Protein AF-A0ABD2NSX5-F1 (afdb_monomer)

pLDDT: mean 87.96, std 13.31, range [39.66, 98.0]

Organism: NCBI:txid559131

Radius of gyration: 25.23 Å; Cα contacts (8 Å, |Δi|>4): 47; chains: 1; bounding box: 44×48×64 Å

Solvent-accessible surface area (backbone atoms only — not comparable to full-atom values): 6847 Å² total; per-residue (Å²): 135,54,70,69,61,54,50,50,53,50,51,52,53,52,50,51,51,49,48,68,77,55,63,85,76,89,72,82,82,54,76,86,72,65,66,66,61,83,46,66,48,71,68,60,49,50,49,52,54,52,52,51,50,34,52,51,51,22,67,74,68,67,42,71,65,42,46,50,51,34,54,55,51,51,52,51,49,55,51,52,55,52,49,31,49,48,52,43,51,52,50,54,29,73,71,37,98,50,37,70,60,46,48,50,49,55,53,32,58,76,70,70,52,76,82,81,129

Structure (mmCIF, N/CA/C/O backbone):
data_AF-A0ABD2NSX5-F1
#
_entry.id   AF-A0ABD2NSX5-F1
#
loop_
_atom_site.group_PDB
_atom_site.id
_atom_site.type_symbol
_atom_site.label_atom_id
_atom_site.label_alt_id
_atom_site.label_comp_id
_atom_site.label_asym_id
_atom_site.label_entity_id
_atom_site.label_seq_id
_atom_site.pdbx_PDB_ins_code
_atom_site.Cartn_x
_atom_site.Cartn_y
_atom_site.Cartn_z
_atom_site.occupancy
_atom_site.B_iso_or_equiv
_atom_site.auth_seq_id
_atom_site.auth_comp_id
_atom_site.auth_asym_id
_atom_site.auth_atom_id
_atom_site.pdbx_PDB_model_num
ATOM 1 N N . MET A 1 1 ? -21.901 -37.202 -38.303 1.00 59.97 1 MET A N 1
ATOM 2 C CA . MET A 1 1 ? -21.374 -36.293 -37.274 1.00 59.97 1 MET A CA 1
ATOM 3 C C . MET A 1 1 ? -20.212 -35.518 -37.869 1.00 59.97 1 MET A C 1
ATOM 5 O O . MET A 1 1 ? -19.208 -36.148 -38.202 1.00 59.97 1 MET A O 1
ATOM 9 N N . ASN A 1 2 ? -20.399 -34.222 -38.102 1.00 88.62 2 ASN A N 1
ATOM 10 C CA . ASN A 1 2 ? -19.414 -33.331 -38.723 1.00 88.62 2 ASN A CA 1
ATOM 11 C C . ASN A 1 2 ? -18.274 -32.981 -37.734 1.00 88.62 2 ASN A C 1
ATOM 13 O O . ASN A 1 2 ? -18.396 -33.224 -36.533 1.00 88.62 2 ASN A O 1
ATOM 17 N N . ILE A 1 3 ? -17.151 -32.454 -38.229 1.00 90.31 3 ILE A N 1
ATOM 18 C CA . ILE A 1 3 ? -15.987 -32.043 -37.429 1.00 90.31 3 ILE A CA 1
ATOM 19 C C . ILE A 1 3 ? -16.391 -31.004 -36.380 1.00 90.31 3 ILE A C 1
ATOM 21 O O . ILE A 1 3 ? -16.019 -31.153 -35.217 1.00 90.31 3 ILE A O 1
ATOM 25 N N . GLU A 1 4 ? -17.215 -30.027 -36.756 1.00 92.56 4 GLU A N 1
ATOM 26 C CA . GLU A 1 4 ? -17.736 -29.005 -35.845 1.00 92.56 4 GLU A CA 1
ATOM 27 C C . GLU A 1 4 ? -18.520 -29.636 -34.687 1.00 92.56 4 GLU A C 1
ATOM 29 O O . GLU A 1 4 ? -18.272 -29.325 -33.528 1.00 92.56 4 GLU A O 1
ATOM 34 N N . GLU A 1 5 ? -19.384 -30.614 -34.968 1.00 92.00 5 GLU A N 1
ATOM 35 C CA . GLU A 1 5 ? -20.167 -31.304 -33.932 1.00 92.00 5 GLU A CA 1
ATOM 36 C C . GLU A 1 5 ? -19.275 -32.098 -32.966 1.00 92.00 5 GLU A C 1
ATOM 38 O O . GLU A 1 5 ? -19.565 -32.192 -31.775 1.00 92.00 5 GLU A O 1
ATOM 43 N N . ARG A 1 6 ? -18.169 -32.670 -33.456 1.00 89.19 6 ARG A N 1
ATOM 44 C CA . ARG A 1 6 ? -17.198 -33.380 -32.607 1.00 89.19 6 ARG A CA 1
ATOM 45 C C . ARG A 1 6 ? -16.396 -32.422 -31.734 1.00 89.19 6 ARG A C 1
ATOM 47 O O . ARG A 1 6 ? -16.089 -32.763 -30.593 1.00 89.19 6 ARG A O 1
ATOM 54 N N . PHE A 1 7 ? -16.053 -31.253 -32.269 1.00 94.56 7 PHE A N 1
ATOM 55 C CA . PHE A 1 7 ? -15.353 -30.214 -31.525 1.00 94.56 7 PHE A CA 1
ATOM 56 C C . PHE A 1 7 ? -16.230 -29.648 -30.404 1.00 94.56 7 PHE A C 1
ATOM 58 O O . PHE A 1 7 ? -15.773 -29.566 -29.267 1.00 94.56 7 PHE A O 1
ATOM 65 N N . GLU A 1 8 ? -17.503 -29.370 -30.688 1.00 95.12 8 GLU A N 1
ATOM 66 C CA . GLU A 1 8 ? -18.476 -28.925 -29.682 1.00 95.12 8 GLU A CA 1
ATOM 67 C C . GLU A 1 8 ? -18.616 -29.941 -28.543 1.00 95.12 8 GLU A C 1
ATOM 69 O O . GLU A 1 8 ? -18.478 -29.597 -27.370 1.00 95.12 8 GLU A O 1
ATOM 74 N N . VAL A 1 9 ? -18.778 -31.228 -28.873 1.00 95.06 9 VAL A N 1
ATOM 75 C CA . VAL A 1 9 ? -18.848 -32.291 -27.857 1.00 95.06 9 VAL A CA 1
ATOM 76 C C . VAL A 1 9 ? -17.575 -32.342 -27.007 1.00 95.06 9 VAL A C 1
ATOM 78 O O . VAL A 1 9 ? -17.658 -32.503 -25.789 1.00 95.06 9 VAL A O 1
ATOM 81 N N . PHE A 1 10 ? -16.399 -32.178 -27.617 1.00 95.38 10 PHE A N 1
ATOM 82 C CA . PHE A 1 10 ? -15.133 -32.139 -26.886 1.00 95.38 10 PHE A CA 1
ATOM 83 C C . PHE A 1 10 ? -15.057 -30.950 -25.916 1.00 95.38 10 PHE A C 1
ATOM 85 O O . PHE A 1 10 ? -14.716 -31.145 -24.745 1.00 95.38 10 PHE A O 1
ATOM 92 N N . ILE A 1 11 ? -15.409 -29.744 -26.371 1.00 96.50 11 ILE A N 1
ATOM 93 C CA . ILE A 1 11 ? -15.406 -28.539 -25.531 1.00 96.50 11 ILE A CA 1
ATOM 94 C C . ILE A 1 11 ? -16.402 -28.676 -24.380 1.00 96.50 11 ILE A C 1
ATOM 96 O O . ILE A 1 11 ? -16.033 -28.406 -23.237 1.00 96.50 11 ILE A O 1
ATOM 100 N N . CYS A 1 12 ? -17.607 -29.194 -24.634 1.00 96.00 12 CYS A N 1
ATOM 101 C CA . CYS A 1 12 ? -18.590 -29.442 -23.581 1.00 96.00 12 CYS A CA 1
ATOM 102 C C . CYS A 1 12 ? -18.065 -30.402 -22.504 1.00 96.00 12 CYS A C 1
ATOM 104 O O . CYS A 1 12 ? -18.246 -30.151 -21.313 1.00 96.00 12 CYS A O 1
ATOM 106 N N . VAL A 1 13 ? -17.400 -31.497 -22.890 1.00 96.19 13 VAL A N 1
ATOM 107 C CA . VAL A 1 13 ? -16.829 -32.449 -21.920 1.00 96.19 13 VAL A CA 1
ATOM 108 C C . VAL A 1 13 ? -15.722 -31.793 -21.095 1.00 96.19 13 VAL A C 1
ATOM 110 O O . VAL A 1 13 ? -15.652 -31.998 -19.880 1.00 96.19 13 VAL A O 1
ATOM 113 N N . LEU A 1 14 ? -14.872 -30.991 -21.736 1.00 95.69 14 LEU A N 1
ATOM 114 C CA . LEU A 1 14 ? -13.786 -30.281 -21.067 1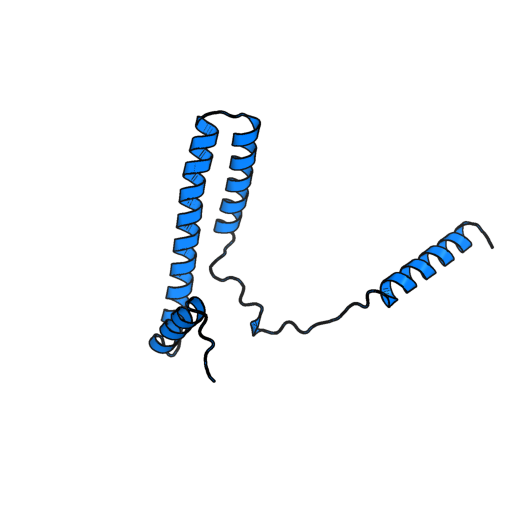.00 95.69 14 LEU A CA 1
ATOM 115 C C . LEU A 1 14 ? -14.321 -29.249 -20.068 1.00 95.69 14 LEU A C 1
ATOM 117 O O . LEU A 1 14 ? -13.868 -29.215 -18.923 1.00 95.69 14 LEU A O 1
ATOM 121 N N . GLU A 1 15 ? -15.310 -28.451 -20.468 1.00 94.38 15 GLU A N 1
ATOM 122 C CA . GLU A 1 15 ? -15.966 -27.466 -19.605 1.00 94.38 15 GLU A CA 1
ATOM 123 C C . GLU A 1 15 ? -16.642 -28.138 -18.405 1.00 94.38 15 GLU A C 1
ATOM 125 O O . GLU A 1 15 ? -16.441 -27.725 -17.261 1.00 94.38 15 GLU A O 1
ATOM 130 N N . GLN A 1 16 ? -17.372 -29.231 -18.634 1.00 93.88 16 GLN A N 1
ATOM 131 C CA . GLN A 1 16 ? -18.005 -29.992 -17.556 1.00 93.88 16 GLN A CA 1
ATOM 132 C C . GLN A 1 16 ? -16.979 -30.571 -16.579 1.00 93.88 16 GLN A C 1
ATOM 134 O O . GLN A 1 16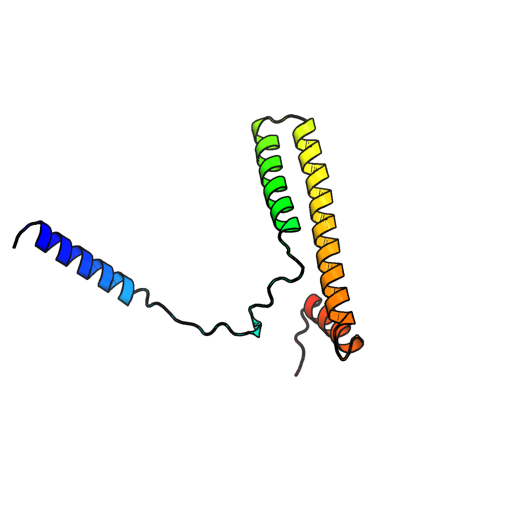 ? -17.191 -30.521 -15.365 1.00 93.88 16 GLN A O 1
ATOM 139 N N . ALA A 1 17 ? -15.863 -31.106 -17.082 1.00 94.56 17 ALA A N 1
ATOM 140 C CA . ALA A 1 17 ? -14.780 -31.590 -16.233 1.00 94.56 17 ALA A CA 1
ATOM 141 C C . ALA A 1 17 ? -14.188 -30.449 -15.393 1.00 94.56 17 ALA A C 1
ATOM 143 O O . ALA A 1 17 ? -13.981 -30.618 -14.191 1.00 94.56 17 ALA A O 1
ATOM 144 N N . LEU A 1 18 ? -13.991 -29.273 -15.993 1.00 93.56 18 LEU A N 1
ATOM 145 C CA . LEU A 1 18 ? -13.470 -28.092 -15.313 1.00 93.56 18 LEU A CA 1
ATOM 146 C C . LEU A 1 18 ? -14.419 -27.601 -14.210 1.00 93.56 18 LEU A C 1
ATOM 148 O O . LEU A 1 18 ? -13.994 -27.474 -13.063 1.00 93.56 18 LEU A O 1
ATOM 152 N N . LEU A 1 19 ? -15.707 -27.417 -14.508 1.00 91.44 19 LEU A N 1
ATOM 153 C CA . LEU A 1 19 ? -16.705 -26.980 -13.522 1.00 91.44 19 LEU A CA 1
ATOM 154 C C . LEU A 1 19 ? -16.891 -28.000 -12.389 1.00 91.44 19 LEU A C 1
ATOM 156 O O . LEU A 1 19 ? -17.089 -27.624 -11.233 1.00 91.44 19 LEU A O 1
ATOM 160 N N . LYS A 1 20 ? -16.790 -29.300 -12.696 1.00 91.12 20 LYS A N 1
ATOM 161 C CA . LYS A 1 20 ? -16.899 -30.373 -11.698 1.00 91.12 20 LYS A CA 1
ATOM 162 C C . LYS A 1 20 ? -15.674 -30.450 -10.789 1.00 91.12 20 LYS A C 1
ATOM 164 O O . LYS A 1 20 ? -15.820 -30.688 -9.590 1.00 91.12 20 LYS A O 1
ATOM 169 N N . SER A 1 21 ? -14.477 -30.282 -11.344 1.00 92.69 21 SER A N 1
ATOM 170 C CA . SER A 1 21 ? -13.225 -30.303 -10.580 1.00 92.69 21 SER A CA 1
ATOM 171 C C . SER A 1 21 ? -12.999 -29.012 -9.788 1.00 92.69 21 SER A C 1
ATOM 173 O O . SER A 1 21 ? -12.397 -29.060 -8.714 1.00 92.69 21 SER A O 1
ATOM 175 N N . PHE A 1 22 ? -13.514 -27.880 -10.274 1.00 89.06 22 PHE A N 1
ATOM 176 C CA . PHE A 1 22 ? -13.365 -26.556 -9.669 1.00 89.06 22 PHE A CA 1
ATOM 177 C C . PHE A 1 22 ? -14.733 -25.889 -9.447 1.00 89.06 22 PHE A C 1
ATOM 179 O O . PHE A 1 22 ? -15.029 -24.874 -10.075 1.00 89.06 22 PHE A O 1
ATOM 186 N N . PRO A 1 23 ? -15.583 -26.427 -8.551 1.00 86.56 23 PRO A N 1
ATOM 187 C CA . PRO A 1 23 ? -16.902 -25.859 -8.311 1.00 86.56 23 PRO A CA 1
ATOM 188 C C . PRO A 1 23 ? -16.772 -24.444 -7.748 1.00 86.56 23 PRO A C 1
ATOM 190 O O . PRO A 1 23 ? -16.107 -24.227 -6.726 1.00 86.56 23 PRO A O 1
ATOM 193 N N . GLU A 1 24 ? -17.437 -23.485 -8.389 1.00 82.31 24 GLU A N 1
ATOM 194 C CA . GLU A 1 24 ? -17.515 -22.122 -7.880 1.00 82.31 24 GLU A CA 1
ATOM 195 C C . GLU A 1 24 ? -18.200 -22.120 -6.512 1.00 82.31 24 GLU A C 1
ATOM 197 O O . GLU A 1 24 ? -19.310 -22.623 -6.325 1.00 82.31 24 GLU A O 1
ATOM 202 N N . LYS A 1 25 ? -17.512 -21.564 -5.513 1.00 82.56 25 LYS A N 1
ATOM 203 C CA . LYS A 1 25 ? -18.050 -21.422 -4.162 1.00 82.56 25 LYS A CA 1
ATOM 204 C C . LYS A 1 25 ? -18.460 -19.979 -3.949 1.00 82.56 25 LYS A C 1
ATOM 206 O O . LYS A 1 25 ? -17.611 -19.114 -3.745 1.00 82.56 25 LYS A O 1
ATOM 211 N N . ASN A 1 26 ? -19.765 -19.747 -3.908 1.00 80.12 26 ASN A N 1
ATOM 212 C CA . ASN A 1 26 ? -20.300 -18.486 -3.421 1.00 80.12 26 ASN A CA 1
ATOM 213 C C . ASN A 1 26 ? -20.041 -18.382 -1.915 1.00 80.12 26 ASN A C 1
ATOM 215 O O . ASN A 1 26 ? -20.407 -19.270 -1.142 1.00 80.12 26 ASN A O 1
ATOM 219 N N . TYR A 1 27 ? -19.399 -17.299 -1.490 1.00 73.94 27 TYR A N 1
ATOM 220 C CA . TYR A 1 27 ? -19.226 -16.981 -0.080 1.00 73.94 27 TYR A CA 1
ATOM 221 C C . TYR A 1 27 ? -19.907 -15.654 0.224 1.00 73.94 27 TYR A C 1
ATOM 223 O O . TYR A 1 27 ? -19.815 -14.696 -0.537 1.00 73.94 27 TYR A O 1
ATOM 231 N N . LEU A 1 28 ? -20.573 -15.584 1.375 1.00 74.25 28 LEU A N 1
ATOM 232 C CA . LEU A 1 28 ? -21.043 -14.310 1.895 1.00 74.25 28 LEU A CA 1
ATOM 233 C C . LEU A 1 28 ? -19.824 -13.489 2.318 1.00 74.25 28 LEU A C 1
ATOM 235 O O . LEU A 1 28 ? -19.031 -13.925 3.166 1.00 74.25 28 LEU A O 1
ATOM 239 N N . GLU A 1 29 ? -19.674 -12.294 1.752 1.00 61.75 29 GLU A N 1
ATOM 240 C CA . GLU A 1 29 ? -18.743 -11.310 2.288 1.00 61.75 29 GLU A CA 1
ATOM 241 C C . GLU A 1 29 ? -19.177 -10.964 3.714 1.00 61.75 29 GLU A C 1
ATOM 243 O O . GLU A 1 29 ? -20.160 -10.266 3.957 1.00 61.75 29 GLU A O 1
ATOM 248 N N . ARG A 1 30 ? -18.447 -11.488 4.703 1.00 59.34 30 ARG A N 1
ATOM 249 C CA . ARG A 1 30 ? -18.631 -11.061 6.089 1.00 59.34 30 ARG A CA 1
ATOM 250 C C . ARG A 1 30 ? -18.267 -9.579 6.154 1.00 59.34 30 ARG A C 1
ATOM 252 O O . ARG A 1 30 ? -17.120 -9.235 5.870 1.00 59.34 30 ARG A O 1
ATOM 259 N N . SER A 1 31 ? -19.186 -8.727 6.611 1.00 55.41 31 SER A N 1
ATOM 260 C CA . SER A 1 31 ? -18.946 -7.282 6.803 1.00 55.41 31 SER A CA 1
ATOM 261 C C . SER A 1 31 ? -17.718 -6.975 7.677 1.00 55.41 31 SER A C 1
ATOM 263 O O . SER A 1 31 ? -17.139 -5.894 7.602 1.00 55.41 31 SER A O 1
ATOM 265 N N . SER A 1 32 ? -17.258 -7.949 8.471 1.00 53.94 32 SER A N 1
ATOM 266 C CA . SER A 1 32 ? -16.036 -7.852 9.271 1.00 53.94 32 SER A CA 1
ATOM 267 C C . SER A 1 32 ? -14.730 -7.924 8.469 1.00 53.94 32 SER A C 1
ATOM 269 O O . SER A 1 32 ? -13.687 -7.539 9.000 1.00 53.94 32 SER A O 1
ATOM 271 N N . LYS A 1 33 ? -14.753 -8.404 7.216 1.00 49.59 33 LYS A N 1
ATOM 272 C CA . LYS A 1 33 ? -13.559 -8.542 6.362 1.00 49.59 33 LYS A CA 1
ATOM 273 C C . LYS A 1 33 ? -13.326 -7.353 5.435 1.00 49.59 33 LYS A C 1
ATOM 275 O O . LYS A 1 33 ? -12.175 -7.081 5.111 1.00 49.59 33 LYS A O 1
ATOM 280 N N . SER A 1 34 ? -14.361 -6.601 5.071 1.00 47.19 34 SER A N 1
ATOM 281 C CA . SER A 1 34 ? -14.226 -5.429 4.203 1.00 47.19 34 SE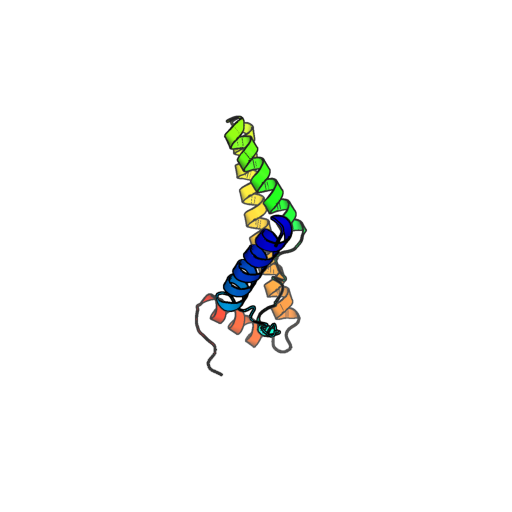R A CA 1
ATOM 282 C C . SER A 1 34 ? -14.160 -4.134 5.011 1.00 47.19 34 SER A C 1
ATOM 284 O O . SER A 1 34 ? -14.819 -3.143 4.686 1.00 47.19 34 SER A O 1
ATOM 286 N N . LYS A 1 35 ? -13.311 -4.072 6.044 1.00 56.78 35 LYS A N 1
ATOM 287 C CA . LYS A 1 35 ? -12.740 -2.760 6.353 1.00 56.78 35 LYS A CA 1
ATOM 288 C C . LYS A 1 35 ? -11.856 -2.438 5.156 1.00 56.78 35 LYS A C 1
ATOM 290 O O . LYS A 1 35 ? -10.691 -2.833 5.143 1.00 56.78 35 LYS A O 1
ATOM 295 N N . LYS A 1 36 ? -12.423 -1.771 4.134 1.00 56.12 36 LYS A N 1
ATOM 296 C CA . LYS A 1 36 ? -11.650 -0.978 3.167 1.00 56.12 36 LYS A CA 1
ATOM 297 C C . LYS A 1 36 ? -10.502 -0.388 3.973 1.00 56.12 36 LYS A C 1
ATOM 299 O O . LYS A 1 36 ? -10.767 0.161 5.043 1.00 56.12 36 LYS A O 1
ATOM 304 N N . ASN A 1 37 ? -9.256 -0.618 3.561 1.00 62.28 37 ASN A N 1
ATOM 305 C CA . ASN A 1 37 ? -8.102 -0.064 4.263 1.00 62.28 37 ASN A CA 1
ATOM 306 C C . ASN A 1 37 ? -8.276 1.459 4.267 1.00 62.28 37 ASN A C 1
ATOM 308 O O . ASN A 1 37 ? -7.878 2.117 3.320 1.00 62.28 37 ASN A O 1
ATOM 3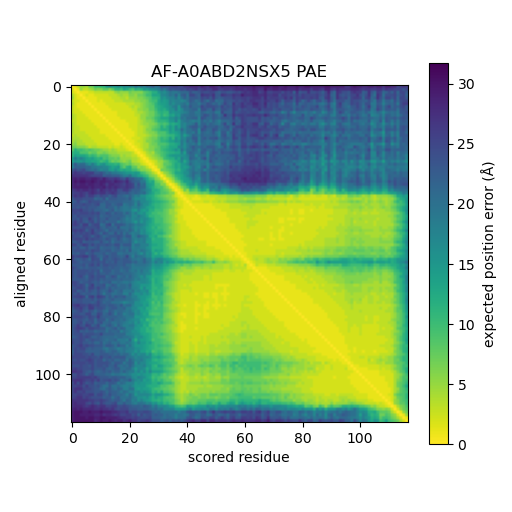12 N N . LEU A 1 38 ? -8.917 1.999 5.310 1.00 72.56 38 LEU A N 1
ATOM 313 C CA . LEU A 1 38 ? -9.374 3.393 5.381 1.00 72.56 38 LEU A CA 1
ATOM 314 C C . LEU A 1 38 ? -8.204 4.367 5.264 1.00 72.56 38 LEU A C 1
ATOM 316 O O . LEU A 1 38 ? -8.385 5.515 4.891 1.00 72.56 38 LEU A O 1
ATOM 320 N N . TRP A 1 39 ? -7.005 3.889 5.590 1.00 88.88 39 TRP A N 1
ATOM 321 C CA . TRP A 1 39 ? -5.767 4.640 5.521 1.00 88.88 39 TRP A CA 1
ATOM 322 C C . TRP A 1 39 ? -5.084 4.584 4.147 1.00 88.88 39 TRP A C 1
ATOM 324 O O . TRP A 1 39 ? -4.117 5.307 3.956 1.00 88.88 39 TRP A O 1
ATOM 334 N N . PHE A 1 40 ? -5.503 3.711 3.222 1.00 91.56 40 PHE A N 1
ATOM 335 C CA . PHE A 1 40 ? -4.890 3.579 1.897 1.00 91.56 40 PHE A CA 1
ATOM 336 C C . PHE A 1 40 ? -5.825 4.155 0.833 1.00 91.56 40 PHE A C 1
ATOM 338 O O . PHE A 1 40 ? -6.758 3.490 0.385 1.00 91.56 40 PHE A O 1
ATOM 345 N N . ASP A 1 41 ? -5.570 5.404 0.463 1.00 90.88 41 ASP A N 1
ATOM 346 C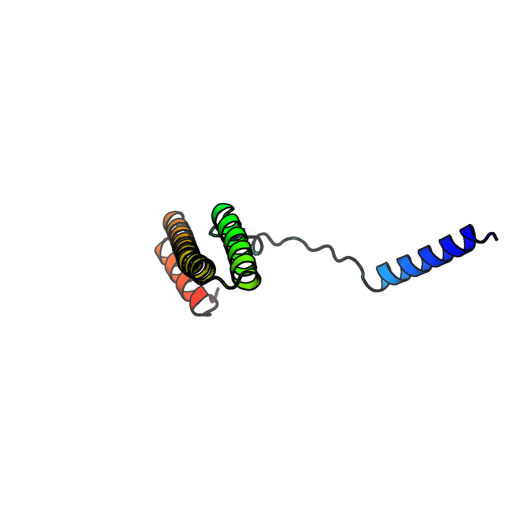 CA . ASP A 1 41 ? -6.358 6.161 -0.505 1.00 90.88 41 ASP A CA 1
ATOM 347 C C . ASP A 1 41 ? -5.736 6.151 -1.915 1.00 90.88 41 ASP A C 1
ATOM 349 O O . ASP A 1 41 ? -4.675 5.566 -2.165 1.00 90.88 41 ASP A O 1
ATOM 353 N N . GLU A 1 42 ? -6.421 6.807 -2.854 1.00 92.50 42 GLU A N 1
ATOM 354 C CA . GLU A 1 42 ? -5.967 6.927 -4.240 1.00 92.50 42 GLU A CA 1
ATOM 355 C C . GLU A 1 42 ? -4.653 7.717 -4.350 1.00 92.50 42 GLU A C 1
ATOM 357 O O . GLU A 1 42 ? -3.815 7.405 -5.191 1.00 92.50 42 GLU A O 1
ATOM 362 N N . SER A 1 43 ? -4.395 8.675 -3.453 1.00 93.44 43 SER A N 1
ATOM 363 C CA . SER A 1 43 ? -3.143 9.441 -3.468 1.00 93.44 43 SER A CA 1
ATOM 364 C C . SER A 1 43 ? -1.932 8.545 -3.179 1.00 93.44 43 SER A C 1
ATOM 366 O O . SER A 1 43 ? -0.937 8.570 -3.907 1.00 93.44 43 SER A O 1
ATOM 368 N N . LEU A 1 44 ? -2.041 7.662 -2.182 1.00 95.81 44 LEU A N 1
ATOM 369 C CA . LEU A 1 44 ? -1.008 6.680 -1.855 1.00 95.81 44 LEU A CA 1
ATOM 370 C C . LEU A 1 44 ? -0.850 5.625 -2.948 1.00 95.81 44 LEU A C 1
ATOM 372 O O . LEU A 1 44 ? 0.260 5.129 -3.169 1.00 95.81 44 LEU A O 1
ATOM 376 N N . ARG A 1 45 ? -1.937 5.284 -3.645 1.00 95.69 45 ARG A N 1
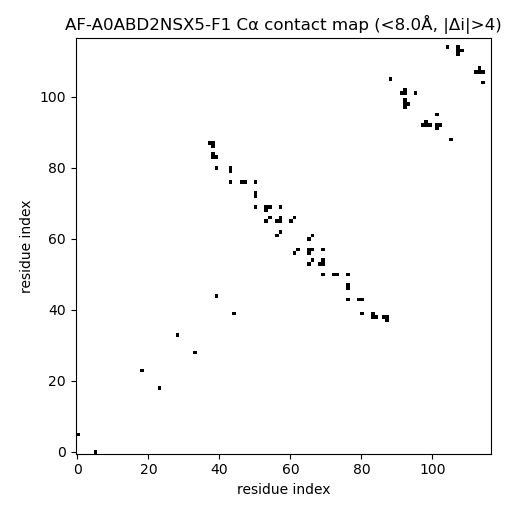ATOM 377 C CA . ARG A 1 45 ? -1.874 4.417 -4.822 1.00 95.69 45 ARG A CA 1
ATOM 378 C C . ARG A 1 45 ? -1.057 5.061 -5.941 1.00 95.69 45 ARG A C 1
ATOM 380 O O . ARG A 1 45 ? -0.140 4.407 -6.435 1.00 95.69 45 ARG A O 1
ATOM 387 N N . LEU A 1 46 ? -1.330 6.320 -6.276 1.00 96.94 46 LEU A N 1
ATOM 388 C CA . LEU A 1 46 ? -0.580 7.063 -7.292 1.00 96.94 46 LEU A CA 1
ATOM 389 C C . LEU A 1 46 ? 0.901 7.179 -6.915 1.00 96.94 46 LEU A C 1
ATOM 391 O O . LEU A 1 46 ? 1.772 6.931 -7.745 1.00 96.94 46 LEU A O 1
ATOM 395 N N . MET A 1 47 ? 1.211 7.446 -5.641 1.00 97.25 47 MET A N 1
ATOM 396 C CA . MET A 1 47 ? 2.601 7.425 -5.171 1.00 97.25 47 MET A CA 1
ATOM 397 C C . MET A 1 47 ? 3.250 6.046 -5.356 1.00 97.25 47 MET A C 1
ATOM 399 O O . MET A 1 47 ? 4.408 5.956 -5.753 1.00 97.25 47 MET A O 1
ATOM 403 N N . ARG A 1 48 ? 2.534 4.947 -5.101 1.00 97.19 48 ARG A N 1
ATOM 404 C CA . ARG A 1 48 ? 3.071 3.596 -5.327 1.00 97.19 48 ARG A CA 1
ATOM 405 C C . ARG A 1 48 ? 3.376 3.347 -6.807 1.00 97.19 48 ARG A C 1
ATOM 407 O O . ARG A 1 48 ? 4.403 2.746 -7.117 1.00 97.19 48 ARG A O 1
ATOM 414 N N . GLU A 1 49 ? 2.495 3.785 -7.698 1.00 97.69 49 GLU A N 1
ATOM 415 C CA . GLU A 1 49 ? 2.669 3.653 -9.149 1.00 97.69 49 GLU A CA 1
ATOM 416 C C . GLU A 1 49 ? 3.856 4.495 -9.641 1.00 97.69 49 GLU A C 1
ATOM 418 O O . GLU A 1 49 ? 4.740 3.965 -10.315 1.00 97.69 49 GLU A O 1
ATOM 423 N N . GLN A 1 50 ? 3.972 5.742 -9.178 1.00 96.94 50 GLN A N 1
ATOM 424 C CA . GLN A 1 50 ? 5.119 6.607 -9.464 1.00 96.94 50 GLN A CA 1
ATOM 425 C C . GLN A 1 50 ? 6.438 6.011 -8.956 1.00 96.94 50 GLN A C 1
ATOM 427 O O . GLN A 1 50 ? 7.459 6.058 -9.641 1.00 96.94 50 GLN A O 1
ATOM 432 N N . LEU A 1 51 ? 6.436 5.412 -7.762 1.00 97.19 51 LEU A N 1
ATOM 433 C CA . LEU A 1 51 ? 7.624 4.764 -7.211 1.00 97.19 51 LEU A CA 1
ATOM 434 C C . LEU A 1 51 ? 8.066 3.568 -8.067 1.00 97.19 51 LEU A C 1
ATOM 436 O O . LEU A 1 51 ? 9.266 3.356 -8.252 1.00 97.19 51 LEU A O 1
ATOM 440 N N . LYS A 1 52 ? 7.105 2.799 -8.595 1.00 96.94 52 LYS A N 1
ATOM 441 C CA . LYS A 1 52 ? 7.380 1.687 -9.510 1.00 96.94 52 LYS A CA 1
ATOM 442 C C . LYS A 1 52 ? 8.026 2.198 -10.798 1.00 96.94 52 LYS A C 1
ATOM 444 O O . LYS A 1 52 ? 9.079 1.690 -11.171 1.00 96.94 52 LYS A O 1
ATOM 449 N N . PHE A 1 53 ? 7.464 3.249 -11.390 1.00 96.94 53 PHE A N 1
ATOM 450 C CA . PHE A 1 53 ? 8.028 3.901 -12.571 1.00 96.94 53 PHE A CA 1
ATOM 451 C C . PHE A 1 53 ? 9.469 4.384 -12.333 1.00 96.94 53 PHE A C 1
ATOM 453 O O . PHE A 1 53 ? 10.372 4.031 -13.085 1.00 96.94 53 PHE A O 1
ATOM 460 N N . LEU A 1 54 ? 9.731 5.102 -11.235 1.00 95.75 54 LEU A N 1
ATOM 461 C CA . LEU A 1 54 ? 11.088 5.561 -10.90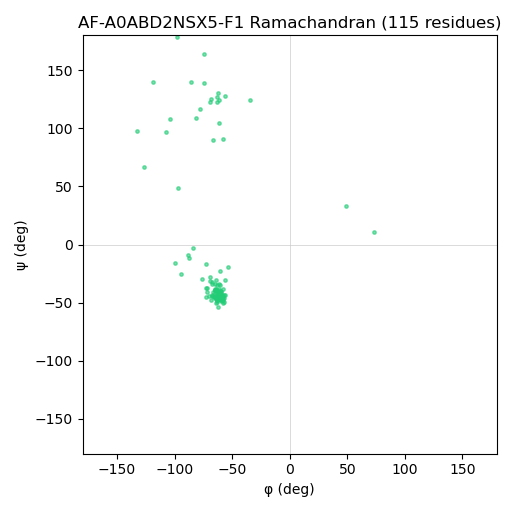0 1.00 95.75 54 LEU A CA 1
ATOM 462 C C . LEU A 1 54 ? 12.069 4.397 -10.678 1.00 95.75 54 LEU A C 1
ATOM 464 O O . LEU A 1 54 ? 13.253 4.499 -11.009 1.00 95.75 54 LEU A O 1
ATOM 468 N N . SER A 1 55 ? 11.596 3.272 -10.133 1.00 96.12 55 SER A N 1
ATOM 469 C CA . SER A 1 55 ? 12.412 2.060 -10.009 1.00 96.12 55 SER A CA 1
ATOM 470 C C . SER A 1 55 ? 12.789 1.476 -11.371 1.00 96.12 55 SER A C 1
ATOM 472 O O . SER A 1 55 ? 13.912 1.006 -11.535 1.00 96.12 55 SER A O 1
ATOM 474 N N . GLU A 1 56 ? 11.874 1.497 -12.337 1.00 96.19 56 GLU A N 1
ATOM 475 C CA . GLU A 1 56 ? 12.124 1.023 -13.701 1.00 96.19 56 GLU A CA 1
ATOM 476 C C . GLU A 1 56 ? 13.105 1.950 -14.433 1.00 96.19 56 GLU A C 1
ATOM 478 O O . GLU A 1 56 ? 14.119 1.473 -14.942 1.00 96.19 56 GLU A O 1
ATOM 483 N N . VAL A 1 57 ? 12.890 3.270 -14.372 1.00 95.06 57 VAL A N 1
ATOM 484 C CA . VAL A 1 57 ? 13.775 4.285 -14.977 1.00 95.06 57 VAL A CA 1
ATOM 485 C C . VAL A 1 57 ? 15.200 4.184 -14.426 1.00 95.06 57 VAL A C 1
ATOM 487 O O . VAL A 1 57 ? 16.158 4.072 -15.192 1.00 95.06 57 VAL A O 1
ATOM 490 N N . SER A 1 58 ? 15.352 4.152 -13.097 1.00 94.62 58 SER A N 1
ATOM 491 C CA . SER A 1 58 ? 16.676 4.054 -12.462 1.00 94.62 58 SER A CA 1
ATOM 492 C C . SER A 1 58 ? 17.434 2.780 -12.845 1.00 94.62 58 SER A C 1
ATOM 494 O O . SER A 1 58 ? 18.652 2.827 -13.011 1.00 94.62 58 SER A O 1
ATOM 496 N N . LYS A 1 59 ? 16.734 1.654 -13.040 1.00 93.62 59 LYS A N 1
ATOM 497 C CA . LYS A 1 59 ? 17.341 0.398 -13.510 1.00 93.62 59 LYS A CA 1
ATOM 498 C C . LYS A 1 59 ? 17.717 0.442 -14.988 1.00 93.62 59 LYS A C 1
ATOM 500 O O . LYS A 1 59 ? 18.736 -0.129 -15.358 1.00 93.62 59 LYS A O 1
ATOM 505 N N . GLN A 1 60 ? 16.896 1.084 -15.816 1.00 95.06 60 GLN A N 1
ATOM 506 C CA . GLN A 1 60 ? 17.090 1.122 -17.264 1.00 95.06 60 GLN A CA 1
ATOM 507 C C . GLN A 1 60 ? 18.260 2.022 -17.671 1.00 95.06 60 GLN A C 1
ATOM 509 O O . GLN A 1 60 ? 19.066 1.630 -18.510 1.00 95.06 60 GLN A O 1
ATOM 514 N N . TYR A 1 61 ? 18.354 3.221 -17.092 1.00 90.94 61 TYR A N 1
ATOM 515 C CA . TYR A 1 61 ? 19.336 4.223 -17.516 1.00 90.94 61 TYR A CA 1
ATOM 516 C C . TYR A 1 61 ? 20.579 4.285 -16.622 1.00 90.94 61 TYR A C 1
ATOM 518 O O . TYR A 1 61 ? 21.589 4.848 -17.041 1.00 90.94 61 TYR A O 1
ATOM 526 N N . ASN A 1 62 ? 20.523 3.710 -15.413 1.00 88.69 62 ASN A N 1
ATOM 527 C CA . ASN A 1 62 ? 21.623 3.647 -14.442 1.00 88.69 62 ASN A CA 1
ATOM 528 C C . ASN A 1 62 ? 22.327 5.000 -14.193 1.00 88.69 62 ASN A C 1
ATOM 530 O O . ASN A 1 62 ? 23.535 5.061 -13.956 1.00 88.69 62 ASN A O 1
ATOM 534 N N . ARG A 1 63 ? 21.575 6.106 -14.262 1.00 93.81 63 ARG A N 1
ATOM 535 C CA . ARG A 1 63 ? 22.079 7.451 -13.965 1.00 93.81 63 ARG A CA 1
ATOM 536 C C . ARG A 1 63 ? 21.982 7.708 -12.466 1.00 93.81 63 ARG A C 1
ATOM 538 O O . ARG A 1 63 ? 20.986 7.362 -11.829 1.00 93.81 63 ARG A O 1
ATOM 545 N N . ALA A 1 64 ? 23.001 8.355 -11.904 1.00 93.06 64 ALA A N 1
ATOM 546 C CA . ALA A 1 64 ? 23.044 8.674 -10.476 1.00 93.06 64 ALA A CA 1
ATOM 547 C C . ALA A 1 64 ? 21.842 9.530 -10.031 1.00 93.06 64 ALA A C 1
ATOM 549 O O . ALA A 1 64 ? 21.270 9.281 -8.971 1.00 93.06 64 ALA A O 1
ATOM 550 N N . GLU A 1 65 ? 21.415 10.468 -10.879 1.00 94.44 65 GLU A N 1
ATOM 551 C CA . GLU A 1 65 ? 20.263 11.339 -10.634 1.00 94.44 65 GLU A CA 1
ATOM 552 C C . GLU A 1 65 ? 18.946 10.551 -10.518 1.00 94.44 65 GLU A C 1
ATOM 554 O O . GLU A 1 65 ? 18.166 10.769 -9.591 1.00 94.44 65 GLU A O 1
ATOM 559 N N . ASP A 1 66 ? 18.715 9.571 -11.396 1.00 93.06 66 ASP A N 1
ATOM 560 C CA . ASP A 1 66 ? 17.506 8.736 -11.362 1.00 93.06 66 ASP A CA 1
ATOM 561 C C . ASP A 1 66 ? 17.448 7.885 -10.088 1.00 93.06 66 ASP A C 1
ATOM 563 O O . ASP A 1 66 ? 16.391 7.727 -9.466 1.00 93.06 66 ASP A O 1
ATOM 567 N N . LEU A 1 67 ? 18.602 7.367 -9.657 1.00 94.62 67 LEU A N 1
ATOM 568 C CA . LEU A 1 67 ? 18.722 6.615 -8.411 1.00 94.62 67 LEU A CA 1
ATOM 569 C C . LEU A 1 67 ? 18.471 7.502 -7.184 1.00 94.62 67 LEU A C 1
ATOM 571 O O . LEU A 1 67 ? 17.808 7.072 -6.234 1.00 94.62 67 LEU A O 1
ATOM 575 N N . GLU A 1 68 ? 18.979 8.733 -7.189 1.00 95.88 68 GLU A N 1
ATOM 576 C CA . GLU A 1 68 ? 18.727 9.709 -6.129 1.00 95.88 68 GLU A CA 1
ATOM 577 C C . GLU A 1 68 ? 17.245 10.099 -6.069 1.00 95.88 68 GLU A C 1
ATOM 579 O O . GLU A 1 68 ? 16.638 10.061 -4.993 1.00 95.88 68 GLU A O 1
ATOM 584 N N . ASN A 1 69 ? 16.631 10.368 -7.222 1.00 94.56 69 ASN A N 1
ATOM 585 C CA . ASN A 1 69 ? 15.207 10.663 -7.343 1.00 94.56 69 ASN A CA 1
ATOM 586 C C . ASN A 1 69 ? 14.345 9.511 -6.802 1.00 94.56 69 ASN A C 1
ATOM 588 O O . ASN A 1 69 ? 13.445 9.743 -5.988 1.00 94.56 69 ASN A O 1
ATOM 592 N N . TYR A 1 70 ? 14.661 8.263 -7.165 1.00 96.62 70 TYR A N 1
ATOM 593 C CA . TYR A 1 70 ? 13.993 7.075 -6.627 1.00 96.62 70 TYR A CA 1
ATOM 594 C C . TYR A 1 70 ? 14.136 6.967 -5.100 1.00 96.62 70 TYR A C 1
ATOM 596 O O . TYR A 1 70 ? 13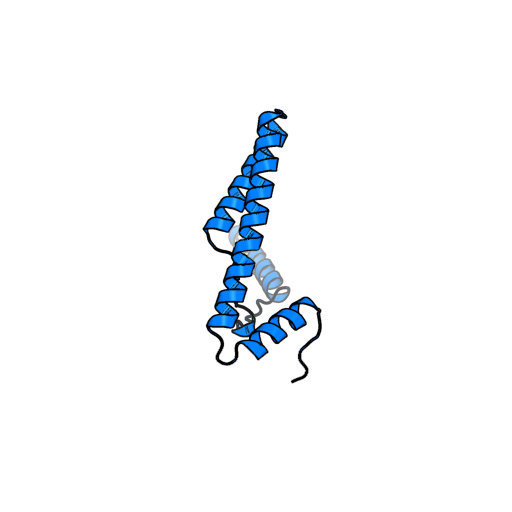.148 6.740 -4.390 1.00 96.62 70 TYR A O 1
ATOM 604 N N . ARG A 1 71 ? 15.348 7.161 -4.560 1.00 96.38 71 ARG A N 1
ATOM 605 C CA . ARG A 1 71 ? 15.603 7.108 -3.108 1.00 96.38 71 ARG A CA 1
ATOM 606 C C . ARG A 1 71 ? 14.832 8.194 -2.361 1.00 96.38 71 ARG A C 1
ATOM 608 O O . ARG A 1 71 ? 14.159 7.887 -1.373 1.00 96.38 71 ARG A O 1
ATOM 615 N N . ARG A 1 72 ? 14.869 9.436 -2.852 1.00 97.44 72 ARG A N 1
ATOM 616 C CA . ARG A 1 72 ? 14.129 10.571 -2.279 1.00 97.44 72 ARG A CA 1
ATOM 617 C C . ARG A 1 72 ? 12.630 10.290 -2.260 1.00 97.44 72 ARG A C 1
ATOM 619 O O . ARG A 1 72 ? 11.988 10.425 -1.218 1.00 97.44 72 ARG A O 1
ATOM 626 N N . PHE A 1 73 ? 12.084 9.823 -3.380 1.00 97.75 73 PHE A N 1
ATOM 627 C CA . PHE A 1 73 ? 10.660 9.523 -3.492 1.00 97.75 73 PHE A CA 1
ATOM 628 C C . PHE A 1 73 ? 10.240 8.329 -2.616 1.00 97.75 73 PHE A C 1
ATOM 630 O O . PHE A 1 73 ? 9.171 8.343 -2.005 1.00 97.75 73 PHE A O 1
ATOM 637 N N . THR A 1 74 ? 11.115 7.332 -2.445 1.00 97.50 74 THR A N 1
ATOM 638 C CA . THR A 1 74 ? 10.896 6.213 -1.510 1.00 97.50 74 THR A CA 1
ATOM 639 C C . THR A 1 74 ? 10.696 6.706 -0.076 1.00 97.50 74 THR A C 1
ATOM 641 O O . THR A 1 74 ? 9.808 6.219 0.630 1.00 97.50 74 THR A O 1
ATOM 644 N N . ILE A 1 75 ? 11.518 7.659 0.374 1.00 98.00 75 ILE A N 1
ATOM 645 C CA . ILE A 1 75 ? 11.415 8.240 1.720 1.00 98.00 75 ILE A CA 1
ATOM 646 C C . ILE A 1 75 ? 10.079 8.974 1.873 1.00 98.00 75 ILE A C 1
ATOM 648 O O . ILE A 1 75 ? 9.361 8.738 2.848 1.00 98.00 75 ILE A O 1
ATOM 652 N N . GLN A 1 76 ? 9.712 9.795 0.886 1.00 97.31 76 GLN A N 1
ATOM 653 C CA . GLN A 1 76 ? 8.443 10.529 0.879 1.00 97.31 76 GLN A CA 1
ATOM 654 C C . GLN A 1 76 ? 7.238 9.582 0.942 1.00 97.31 76 GLN A C 1
ATOM 656 O O . GLN A 1 76 ? 6.359 9.762 1.785 1.00 97.31 76 GLN A O 1
ATOM 661 N N . TYR A 1 77 ? 7.229 8.523 0.130 1.00 97.75 77 TYR A N 1
ATOM 662 C CA . TYR A 1 77 ? 6.169 7.516 0.149 1.00 97.75 77 TYR A CA 1
ATOM 663 C C . TYR A 1 77 ? 6.065 6.807 1.507 1.00 97.75 77 TYR A C 1
ATOM 665 O O . TYR A 1 77 ? 4.975 6.696 2.071 1.00 97.75 77 TYR A O 1
ATOM 673 N N . LYS A 1 78 ? 7.191 6.381 2.096 1.00 97.19 78 LYS A N 1
ATOM 674 C CA . LYS A 1 78 ? 7.193 5.762 3.436 1.00 97.19 78 LYS A CA 1
ATOM 675 C C . LYS A 1 78 ? 6.626 6.704 4.499 1.00 97.19 78 LYS A C 1
ATOM 677 O O . LYS A 1 78 ? 5.871 6.255 5.367 1.00 97.19 78 LYS A O 1
ATOM 682 N N . GLN A 1 79 ? 6.957 7.992 4.425 1.00 97.69 79 GLN A N 1
ATOM 683 C CA . GLN A 1 79 ? 6.431 8.996 5.345 1.00 97.69 79 GLN A CA 1
ATOM 684 C C . GLN A 1 79 ? 4.923 9.210 5.152 1.00 97.69 79 GLN A C 1
ATOM 686 O O . GLN A 1 79 ? 4.187 9.223 6.139 1.00 97.69 79 GLN A O 1
ATOM 691 N N . ALA A 1 80 ? 4.450 9.296 3.907 1.00 96.81 80 ALA A N 1
ATOM 692 C CA . ALA A 1 80 ? 3.027 9.416 3.590 1.00 96.81 80 ALA A CA 1
ATOM 693 C C . ALA A 1 80 ? 2.224 8.221 4.135 1.00 96.81 80 ALA A C 1
ATOM 695 O O . ALA A 1 80 ? 1.222 8.406 4.824 1.00 96.81 80 ALA A O 1
ATOM 696 N N . ILE A 1 81 ? 2.729 6.996 3.951 1.00 96.62 81 ILE A N 1
ATOM 697 C CA . ILE A 1 81 ? 2.129 5.772 4.507 1.00 96.62 81 ILE A CA 1
ATOM 698 C C . ILE A 1 81 ? 2.055 5.823 6.039 1.00 96.62 81 ILE A C 1
ATOM 700 O O . ILE A 1 81 ? 1.045 5.432 6.631 1.00 96.62 81 ILE A O 1
ATOM 704 N N . LYS A 1 82 ? 3.124 6.279 6.704 1.00 95.94 82 LYS A N 1
ATOM 705 C CA . LYS A 1 82 ? 3.153 6.412 8.168 1.00 95.94 82 LYS A CA 1
ATOM 706 C C . LYS A 1 82 ? 2.108 7.422 8.646 1.00 95.94 82 LYS A C 1
ATOM 708 O O . LYS A 1 82 ? 1.374 7.127 9.590 1.00 95.94 82 LYS A O 1
ATOM 713 N N . ASN A 1 83 ? 2.022 8.570 7.978 1.00 96.00 83 ASN A N 1
ATOM 714 C CA . ASN A 1 83 ? 1.065 9.625 8.299 1.00 96.00 83 ASN A CA 1
ATOM 715 C C . ASN A 1 83 ? -0.377 9.147 8.107 1.00 96.00 83 ASN A C 1
ATOM 717 O O . ASN A 1 83 ? -1.180 9.285 9.023 1.00 96.00 83 ASN A O 1
ATOM 721 N N . ALA A 1 84 ? -0.689 8.503 6.983 1.00 95.50 84 ALA A N 1
ATOM 722 C CA . ALA A 1 84 ? -2.040 8.023 6.706 1.00 95.50 84 ALA A CA 1
ATOM 723 C C . ALA A 1 84 ? -2.508 6.970 7.724 1.00 95.50 84 ALA A C 1
ATOM 725 O O . ALA A 1 84 ? -3.634 7.024 8.217 1.00 95.50 84 ALA A O 1
ATOM 726 N N . LYS A 1 85 ? -1.618 6.052 8.129 1.00 92.81 85 LYS A N 1
ATOM 727 C CA . LYS A 1 85 ? -1.905 5.092 9.210 1.00 92.81 85 LYS A CA 1
ATOM 728 C C . LYS A 1 85 ? -2.174 5.782 10.544 1.00 92.81 85 LYS A C 1
ATOM 730 O O . LYS A 1 85 ? -3.059 5.345 11.275 1.00 92.81 85 LYS A O 1
ATOM 735 N N . LYS A 1 86 ? -1.403 6.825 10.870 1.00 93.69 86 LYS A N 1
ATOM 736 C CA . LYS A 1 86 ? -1.608 7.615 12.088 1.00 93.69 86 LYS A CA 1
ATOM 737 C C . LYS A 1 86 ? -2.979 8.291 12.052 1.00 93.69 86 LYS A C 1
ATOM 739 O O . LYS A 1 86 ? -3.779 8.039 12.941 1.00 93.69 86 LYS A O 1
ATOM 744 N N . VAL A 1 87 ? -3.275 9.030 10.984 1.00 93.81 87 VAL A N 1
ATOM 745 C CA . VAL A 1 87 ? -4.554 9.733 10.795 1.00 93.81 87 VAL A CA 1
ATOM 746 C C . VAL A 1 87 ? -5.739 8.776 10.886 1.00 93.81 87 VAL A C 1
ATOM 748 O O . VAL A 1 87 ? -6.716 9.072 11.561 1.00 93.81 87 VAL A O 1
ATOM 751 N N . ALA A 1 88 ? -5.659 7.596 10.270 1.00 92.00 88 ALA A N 1
ATOM 752 C CA . ALA A 1 88 ? -6.742 6.623 10.358 1.00 92.00 88 ALA A CA 1
ATOM 753 C C . ALA A 1 88 ? -6.963 6.090 11.781 1.00 92.00 88 ALA A C 1
ATOM 755 O O . ALA A 1 88 ? -8.111 5.893 12.179 1.00 92.00 88 ALA A O 1
ATOM 756 N N . ASN A 1 89 ? -5.892 5.870 12.550 1.00 92.12 89 ASN A N 1
ATOM 757 C CA . ASN A 1 89 ? -6.017 5.490 13.956 1.00 92.12 89 ASN A CA 1
ATOM 758 C C . ASN A 1 89 ? -6.585 6.642 14.793 1.00 92.12 89 ASN A C 1
ATOM 760 O O . ASN A 1 89 ? -7.488 6.408 15.590 1.00 92.12 89 ASN A O 1
ATOM 764 N N . ASP A 1 90 ? -6.098 7.867 14.586 1.00 93.50 90 ASP A N 1
ATOM 765 C CA . ASP A 1 90 ? -6.576 9.064 15.285 1.00 93.50 90 ASP A CA 1
ATOM 766 C C . ASP A 1 90 ? -8.078 9.263 15.021 1.00 93.50 90 ASP A C 1
ATOM 768 O O . ASP A 1 90 ? -8.868 9.393 15.954 1.00 93.50 90 ASP A O 1
ATOM 772 N N . ASN A 1 91 ? -8.505 9.157 13.759 1.00 91.88 91 ASN A N 1
ATOM 773 C CA . ASN A 1 91 ? -9.914 9.215 13.370 1.00 91.88 91 ASN A CA 1
ATOM 774 C C . ASN A 1 91 ? -10.737 8.096 14.019 1.00 91.88 91 ASN A C 1
ATOM 776 O O . ASN A 1 91 ? -11.834 8.350 14.517 1.00 91.88 91 ASN A O 1
ATOM 780 N N . ALA A 1 92 ? -10.223 6.862 14.051 1.00 90.88 92 ALA A N 1
ATOM 781 C CA . ALA A 1 92 ? -10.912 5.743 14.690 1.00 90.88 92 ALA A CA 1
ATOM 782 C C . ALA A 1 92 ? -11.091 5.955 16.204 1.00 90.88 92 ALA A C 1
ATOM 784 O O . ALA A 1 92 ? -12.151 5.640 16.738 1.00 90.88 92 ALA A O 1
ATOM 785 N N . ILE A 1 93 ? -10.087 6.512 16.887 1.00 92.44 93 ILE A N 1
ATOM 786 C CA . ILE A 1 93 ? -10.146 6.802 18.327 1.00 92.44 93 ILE A CA 1
ATOM 787 C C . ILE A 1 93 ? -11.116 7.955 18.606 1.00 92.44 93 ILE A C 1
ATOM 789 O O . ILE A 1 93 ? -11.933 7.848 19.520 1.00 92.44 93 ILE A O 1
ATOM 793 N N . ASN A 1 94 ? -11.061 9.021 17.803 1.00 93.06 94 ASN A N 1
ATOM 794 C CA . ASN A 1 94 ? -11.884 10.220 17.983 1.00 93.06 94 ASN A CA 1
ATOM 795 C C . ASN A 1 94 ? -13.370 9.978 17.686 1.00 93.06 94 ASN A C 1
ATOM 797 O O . ASN A 1 94 ? -14.230 10.601 18.298 1.00 93.06 94 ASN A O 1
ATOM 801 N N . THR A 1 95 ? -13.681 9.069 16.758 1.00 91.75 95 THR A N 1
ATOM 802 C CA . THR A 1 95 ? -15.068 8.721 16.397 1.00 91.75 95 THR A CA 1
ATOM 803 C C . THR A 1 95 ? -15.656 7.598 17.257 1.00 91.75 95 THR A C 1
ATOM 805 O O . THR A 1 95 ? -16.854 7.322 17.183 1.00 91.75 95 THR A O 1
ATOM 808 N N . ALA A 1 96 ? -14.845 6.932 18.086 1.00 91.31 96 ALA A N 1
ATOM 809 C CA . ALA A 1 96 ? -15.308 5.837 18.926 1.00 91.31 96 ALA A CA 1
ATOM 810 C C . ALA A 1 96 ? -16.132 6.337 20.120 1.00 91.31 96 ALA A C 1
ATOM 812 O O . ALA A 1 96 ? -15.735 7.249 20.839 1.00 91.31 96 ALA A O 1
ATOM 813 N N . ARG A 1 97 ?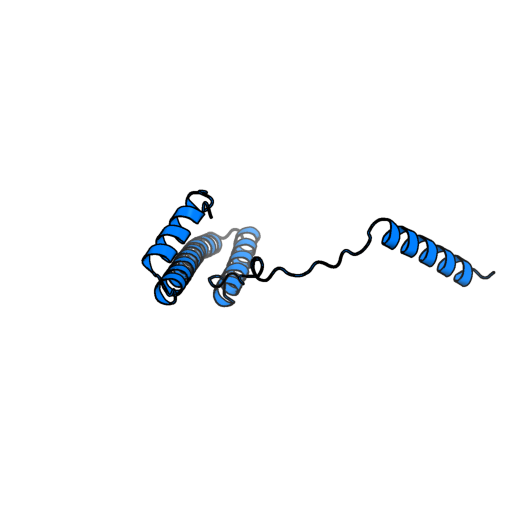 -17.224 5.624 20.433 1.00 93.69 97 ARG A N 1
ATOM 814 C CA . ARG A 1 97 ? -18.028 5.860 21.650 1.00 93.69 97 ARG A CA 1
ATOM 815 C C . ARG A 1 97 ? -17.201 5.769 22.941 1.00 93.69 97 ARG A C 1
ATOM 817 O O . ARG A 1 97 ? -17.531 6.412 23.929 1.00 93.69 97 ARG A O 1
ATOM 824 N N . ASN A 1 98 ? -16.154 4.940 22.945 1.00 94.00 98 ASN A N 1
ATOM 825 C CA . ASN A 1 98 ? -15.187 4.833 24.035 1.00 94.00 98 ASN A CA 1
ATOM 826 C C . ASN A 1 98 ? -13.767 4.861 23.451 1.00 94.00 98 ASN A C 1
ATOM 828 O O . ASN A 1 98 ? -13.253 3.839 22.982 1.00 94.00 98 ASN A O 1
ATOM 832 N N . SER A 1 99 ? -13.158 6.045 23.475 1.00 92.94 99 SER A N 1
ATOM 833 C CA . SER A 1 99 ? -11.826 6.317 22.927 1.00 92.94 99 SER A CA 1
ATOM 834 C C . SER A 1 99 ? -10.734 5.496 23.620 1.00 92.94 99 SER A C 1
ATOM 836 O O . SER A 1 99 ? -9.919 4.864 22.947 1.00 92.94 99 SER A O 1
ATOM 838 N N . THR A 1 100 ? -10.762 5.410 24.953 1.00 94.00 100 THR A N 1
ATOM 839 C CA . THR A 1 100 ? -9.788 4.650 25.754 1.00 94.00 100 THR A CA 1
ATOM 840 C C . THR A 1 100 ? -9.783 3.168 25.390 1.00 94.00 100 THR A C 1
ATOM 842 O O . THR A 1 100 ? -8.721 2.595 25.139 1.00 94.00 100 THR A O 1
ATOM 845 N N . LYS A 1 101 ? -10.964 2.537 25.307 1.00 92.69 101 LYS A N 1
ATOM 846 C CA . LYS A 1 101 ? -11.082 1.130 24.899 1.00 92.69 101 LYS A CA 1
ATOM 847 C C . LYS A 1 101 ? -10.600 0.938 23.461 1.00 92.69 101 LYS A C 1
ATOM 849 O O . LYS A 1 101 ? -9.831 0.019 23.200 1.00 92.69 101 LYS A O 1
ATOM 854 N N . CYS A 1 102 ? -10.998 1.820 22.541 1.00 91.06 102 CYS A N 1
ATOM 855 C CA . CYS A 1 102 ? -10.563 1.762 21.144 1.00 91.06 102 CYS A CA 1
ATOM 856 C C . CYS A 1 102 ? -9.031 1.815 21.014 1.00 91.06 102 CYS A C 1
ATOM 858 O O . CYS A 1 102 ? -8.437 0.984 20.325 1.00 91.06 102 CYS A O 1
ATOM 860 N N . MET A 1 103 ? -8.383 2.731 21.737 1.00 92.75 103 MET A N 1
ATOM 861 C CA . MET A 1 103 ? -6.927 2.861 21.761 1.00 92.75 103 MET A CA 1
ATOM 862 C C . MET A 1 103 ? -6.245 1.579 22.259 1.00 92.75 103 MET A C 1
ATOM 864 O O . MET A 1 103 ? -5.332 1.068 21.604 1.00 92.75 103 MET A O 1
ATOM 868 N N . TRP A 1 104 ? -6.706 1.019 23.382 1.00 93.25 104 TRP A N 1
ATOM 869 C CA . TRP A 1 104 ? -6.166 -0.241 23.903 1.00 93.25 104 TRP A CA 1
ATOM 870 C C . TRP A 1 104 ? -6.368 -1.408 22.938 1.00 93.25 104 TRP A C 1
ATOM 872 O O . TRP A 1 104 ? -5.451 -2.210 22.761 1.00 93.25 104 TRP A O 1
ATOM 882 N N . ASN A 1 105 ? -7.513 -1.470 22.260 1.00 90.44 105 ASN A N 1
ATOM 883 C CA . ASN A 1 105 ? -7.788 -2.480 21.241 1.00 90.44 105 ASN A CA 1
ATOM 884 C C . ASN A 1 105 ? -6.797 -2.376 20.068 1.00 90.44 105 ASN A C 1
ATOM 886 O O . ASN A 1 105 ? -6.217 -3.386 19.665 1.00 90.44 105 ASN A O 1
ATOM 890 N N . ILE A 1 106 ? -6.514 -1.163 19.573 1.00 90.50 106 ILE A N 1
ATOM 891 C CA . ILE A 1 106 ? -5.504 -0.929 18.522 1.00 90.50 106 ILE A CA 1
ATOM 892 C C . ILE A 1 106 ? -4.114 -1.403 18.983 1.00 90.50 106 ILE A C 1
ATOM 894 O O . ILE A 1 106 ? -3.419 -2.106 18.244 1.00 90.50 106 ILE A O 1
ATOM 898 N N . ILE A 1 107 ? -3.707 -1.061 20.211 1.00 90.81 107 ILE A N 1
ATOM 899 C CA . ILE A 1 107 ? -2.412 -1.474 20.782 1.00 90.81 107 ILE A CA 1
ATOM 900 C C . ILE A 1 107 ? -2.332 -3.002 20.911 1.00 90.81 107 ILE A C 1
ATOM 902 O O . ILE A 1 107 ? -1.336 -3.611 20.509 1.00 90.81 107 ILE A O 1
ATOM 906 N N . ASN A 1 108 ? -3.379 -3.635 21.438 1.00 90.88 108 ASN A N 1
ATOM 907 C CA . ASN A 1 108 ? -3.439 -5.084 21.628 1.00 90.88 108 ASN A CA 1
ATOM 908 C C . ASN A 1 108 ? -3.418 -5.834 20.292 1.00 90.88 108 ASN A C 1
ATOM 910 O O . ASN A 1 108 ? -2.686 -6.820 20.162 1.00 90.88 108 ASN A O 1
ATOM 914 N N . GLN A 1 109 ? -4.113 -5.308 19.277 1.00 87.00 109 GLN A N 1
ATOM 915 C CA . GLN A 1 109 ? -4.082 -5.838 17.916 1.00 87.00 109 GLN A CA 1
ATOM 916 C C . GLN A 1 109 ? -2.659 -5.817 17.337 1.00 87.00 109 GLN A C 1
ATOM 918 O O . GLN A 1 109 ? -2.231 -6.798 16.729 1.00 87.00 109 GLN A O 1
ATOM 923 N N . LYS A 1 110 ? -1.892 -4.737 17.551 1.00 85.81 110 LYS A N 1
ATOM 924 C CA . LYS A 1 110 ? -0.486 -4.651 17.108 1.00 85.81 110 LYS A CA 1
ATOM 925 C C . LYS A 1 110 ? 0.455 -5.570 17.886 1.00 85.81 110 LYS A C 1
ATOM 927 O O . LYS A 1 110 ? 1.458 -6.002 17.330 1.00 85.81 110 LYS A O 1
ATOM 932 N N . ARG A 1 111 ? 0.133 -5.881 19.142 1.00 86.50 111 ARG A N 1
ATOM 933 C CA . ARG A 1 111 ? 0.899 -6.798 20.003 1.00 86.50 111 ARG A CA 1
ATOM 934 C C . ARG A 1 111 ? 0.554 -8.279 19.799 1.00 86.50 111 ARG A C 1
ATOM 936 O O . ARG A 1 111 ? 1.161 -9.121 20.449 1.00 86.50 111 ARG A O 1
ATOM 943 N N . GLY A 1 112 ? -0.421 -8.607 18.946 1.00 79.38 112 GLY A N 1
ATOM 944 C CA . GLY A 1 112 ? -0.854 -9.988 18.702 1.00 79.38 112 GLY A CA 1
ATOM 945 C C . GLY A 1 112 ? -1.669 -10.613 19.842 1.00 79.38 112 GLY A C 1
ATOM 946 O O . GLY A 1 112 ? -1.931 -11.814 19.819 1.00 79.38 112 GLY A O 1
ATOM 947 N N . LYS A 1 113 ? -2.104 -9.824 20.835 1.00 67.69 113 LYS A N 1
ATOM 948 C CA . LYS A 1 113 ? -3.006 -10.306 21.888 1.00 67.69 113 LYS A CA 1
ATOM 949 C C . LYS A 1 113 ? -4.436 -10.283 21.350 1.00 67.69 113 LYS A C 1
ATOM 951 O O . LYS A 1 113 ? -5.002 -9.213 21.145 1.00 67.69 113 LYS A O 1
ATOM 956 N N . LYS A 1 114 ? -5.014 -11.462 21.102 1.00 57.97 114 LYS A N 1
ATOM 957 C CA . LYS A 1 114 ? -6.448 -11.607 20.803 1.00 57.97 114 LYS A CA 1
ATOM 958 C C . LYS A 1 114 ? -7.256 -11.139 22.017 1.00 57.97 114 LYS A C 1
ATOM 960 O O . LYS A 1 114 ? -6.969 -11.565 23.134 1.00 57.97 114 LYS A O 1
ATOM 965 N N . GLU A 1 115 ? -8.245 -10.277 21.793 1.00 57.72 115 GLU A N 1
ATOM 966 C CA . GLU A 1 115 ? -9.227 -9.918 22.820 1.00 57.72 115 GLU A CA 1
ATOM 967 C C . GLU A 1 115 ? -9.909 -11.196 23.333 1.00 57.72 115 GLU A C 1
ATOM 969 O O . GLU A 1 115 ? -10.372 -12.022 22.543 1.00 57.72 115 GLU A O 1
ATOM 974 N N . ARG A 1 116 ? -9.915 -11.386 24.658 1.00 54.88 116 ARG A N 1
ATOM 975 C CA . ARG A 1 116 ? -10.816 -12.337 25.312 1.00 54.88 116 ARG A CA 1
ATOM 976 C C . ARG A 1 116 ? -12.175 -11.642 25.371 1.00 54.88 116 ARG A C 1
ATOM 978 O O . ARG A 1 116 ? -12.253 -10.563 25.955 1.00 54.88 116 ARG A O 1
ATOM 985 N N . ASN A 1 117 ? -13.158 -12.217 24.677 1.00 39.66 117 ASN A N 1
ATOM 986 C CA . ASN A 1 117 ? -14.560 -11.800 24.744 1.00 39.66 117 ASN A CA 1
ATOM 987 C C . ASN A 1 117 ? -15.075 -11.852 26.181 1.00 39.66 117 ASN A C 1
ATOM 989 O O . ASN A 1 117 ? -14.660 -12.792 26.899 1.00 39.66 117 ASN A O 1
#

Mean predicted aligned error: 12.0 Å

Sequence (117 aa):
MNIEERFEVFICVLEQALLKSFPEKNYLERSSKSKKNLWFDESLRLMREQLKFLSEVSKQYNRAEDLENYRRFTIQYKQAIKNAKKVANDNAINTARNSTKCMWNIINQKRGKKERN

Nearest PDB structures (foldseek):
  6nye-assembly1_B  TM=6.712E-01  e=2.230E+00  synthetic construct
  5j10-assembly1_A  TM=8.763E-01  e=7.267E+00  synthetic construct
  6o0c-assembly1_A  TM=6.348E-01  e=3.902E+00  synthetic construct
  5xy3-assembly1_h  TM=5.259E-01  e=8.757E+00  Trichomonas vaginalis
  6n63-assembly1_A-2  TM=4.097E-01  e=9.318E+00  Bacillus thermotolerans

Secondary structure (DSSP, 8-state):
--HHHHHHHHHHHHHHHHHHHS--------TTT----TT--HHHHHHHHHHHHHHHHHHHH--HHHHHHHHHHHHHHHHHHHHHHHHHHHHHHHHSSSHHHHHHHHHHHHTT-PPP-

Foldseek 3Di:
DDPVVVVVVVVVVVVVVVCVVPPDDDDPDDPVVPPPVQLCDVVLVVLVVVLVVLVVVCVPPVDPVSVVVSVVSVVVSVVSSVVSVVVVLVVQLVPDPHNVVSVVVVVCVVVVNDDDD